Protein AF-A0A7J4CQW0-F1 (afdb_monomer_lite)

Radius of gyration: 23.42 Å; chains: 1; bounding box: 56×27×61 Å

Sequence (92 aa):
MATRAQILIPIAAAAFIVGIVGVLNIPSDAKLGSIEFPMGTIKLDDEILQVQIAETKELRARGLSWNFEELPYDQGVLFVFDKPGTQDMWMM

Secondary structure (DSSP, 8-state):
---HHHHHHHHHHHHHHHHHHHHHT--GGG-----PPPEEEEE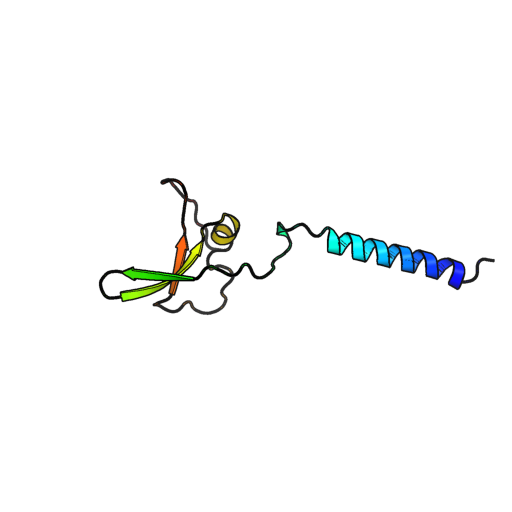ETTEEEEEEEE-SHHHHHHTTTT--SPPPTTEEEEE--SS-S-------

Foldseek 3Di:
DDDPCNVVVVVVVVVVVCVVVCVVPPDPVNPPPPPPFDWDWDDDPPAIAIEREQEDPVSQVPACQPPPDDADPSYYYDYDDPDDDDDDDDDD

Structure (mmCIF, N/CA/C/O backbone):
data_AF-A0A7J4CQW0-F1
#
_entry.id   AF-A0A7J4CQW0-F1
#
loop_
_atom_site.group_PDB
_atom_site.id
_atom_site.type_symbol
_atom_site.label_atom_id
_atom_site.label_alt_id
_atom_site.label_comp_id
_atom_site.label_asym_id
_atom_site.label_entity_id
_atom_site.label_seq_id
_atom_site.pdbx_PDB_ins_code
_atom_site.Cartn_x
_atom_site.Cartn_y
_atom_site.Cartn_z
_atom_site.occupancy
_atom_site.B_iso_or_equiv
_atom_site.auth_seq_id
_atom_site.auth_comp_id
_atom_site.auth_asym_id
_atom_site.auth_atom_id
_atom_site.pdbx_PDB_model_num
ATOM 1 N N . MET A 1 1 ? 42.526 6.609 -42.949 1.00 70.31 1 MET A N 1
ATOM 2 C CA . MET A 1 1 ? 41.156 6.068 -42.815 1.00 70.31 1 MET A CA 1
ATOM 3 C C . MET A 1 1 ? 41.067 5.398 -41.460 1.00 70.31 1 MET A C 1
ATOM 5 O O . MET A 1 1 ? 41.892 4.535 -41.194 1.00 70.31 1 MET A O 1
ATOM 9 N N . ALA A 1 2 ? 40.157 5.834 -40.590 1.00 70.81 2 ALA A N 1
ATOM 10 C CA . ALA A 1 2 ? 39.954 5.170 -39.306 1.00 70.81 2 ALA A CA 1
ATOM 11 C C . ALA A 1 2 ? 39.394 3.761 -39.551 1.00 70.81 2 ALA A C 1
ATOM 13 O O . ALA A 1 2 ? 38.477 3.587 -40.359 1.00 70.81 2 ALA A O 1
ATOM 14 N N . THR A 1 3 ? 39.959 2.746 -38.904 1.00 86.50 3 THR A N 1
ATOM 15 C CA . THR A 1 3 ? 39.429 1.381 -38.992 1.00 86.50 3 THR A CA 1
ATOM 16 C C . THR A 1 3 ? 38.113 1.290 -38.226 1.00 86.50 3 THR A C 1
ATOM 18 O O . THR A 1 3 ? 37.913 1.974 -37.225 1.00 86.50 3 THR A O 1
ATOM 21 N N . ARG A 1 4 ? 37.196 0.416 -38.665 1.00 81.06 4 ARG A N 1
ATOM 22 C CA . ARG A 1 4 ? 35.870 0.249 -38.031 1.00 81.06 4 ARG A CA 1
ATOM 23 C C . ARG A 1 4 ? 35.976 0.014 -36.514 1.00 81.06 4 ARG A C 1
ATOM 25 O O . ARG A 1 4 ? 35.151 0.516 -35.764 1.00 81.06 4 ARG A O 1
ATOM 32 N N . ALA A 1 5 ? 37.031 -0.667 -36.060 1.00 82.25 5 ALA A N 1
ATOM 33 C CA . ALA A 1 5 ? 37.319 -0.894 -34.643 1.00 82.25 5 ALA A CA 1
ATOM 34 C C . ALA A 1 5 ? 37.639 0.396 -33.860 1.00 82.25 5 ALA A C 1
ATOM 36 O O . ALA A 1 5 ? 37.159 0.555 -32.742 1.00 82.25 5 ALA A O 1
ATOM 37 N N . GLN A 1 6 ? 38.378 1.343 -34.452 1.00 84.12 6 GLN A N 1
ATOM 38 C CA . GLN A 1 6 ? 38.705 2.630 -33.817 1.00 84.12 6 GLN A CA 1
ATOM 39 C C . GLN A 1 6 ? 37.467 3.505 -33.580 1.00 84.12 6 GLN A C 1
ATOM 41 O O . GLN A 1 6 ? 37.498 4.382 -32.725 1.00 84.12 6 GLN A O 1
ATOM 46 N N . ILE A 1 7 ? 36.380 3.256 -34.315 1.00 86.69 7 ILE A N 1
ATOM 47 C CA . ILE A 1 7 ? 35.110 3.977 -34.177 1.00 86.69 7 ILE A CA 1
ATOM 48 C C . ILE A 1 7 ? 34.145 3.211 -33.261 1.00 86.69 7 ILE A C 1
ATOM 50 O O . ILE A 1 7 ? 33.526 3.803 -32.384 1.00 86.69 7 ILE A O 1
ATOM 54 N N . LEU A 1 8 ? 34.022 1.890 -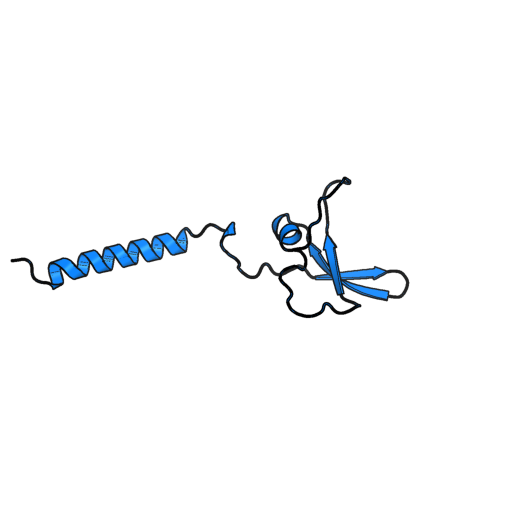33.428 1.00 91.19 8 LEU A N 1
ATOM 55 C CA . LEU A 1 8 ? 33.025 1.092 -32.705 1.00 91.19 8 LEU A CA 1
ATOM 56 C C . LEU A 1 8 ? 33.352 0.905 -31.217 1.00 91.19 8 LEU A C 1
ATOM 58 O O . LEU A 1 8 ? 32.439 0.941 -30.397 1.00 91.19 8 LEU A O 1
ATOM 62 N N . ILE A 1 9 ? 34.629 0.739 -30.858 1.00 91.56 9 ILE A N 1
ATOM 63 C CA . ILE A 1 9 ? 35.052 0.531 -29.462 1.00 91.56 9 ILE A CA 1
ATOM 64 C C . ILE A 1 9 ? 34.667 1.714 -28.552 1.00 91.56 9 ILE A C 1
ATOM 66 O O . ILE A 1 9 ? 34.011 1.474 -27.538 1.00 91.56 9 ILE A O 1
ATOM 70 N N . PRO A 1 10 ? 35.003 2.981 -28.874 1.00 91.31 10 PRO A N 1
ATOM 71 C CA . PRO A 1 10 ? 34.642 4.103 -28.008 1.00 91.31 10 PRO A CA 1
ATOM 72 C C . PRO A 1 10 ? 33.127 4.333 -27.930 1.00 91.31 10 PRO A C 1
ATOM 74 O O . PRO A 1 10 ? 32.630 4.694 -26.866 1.00 91.31 10 PRO A O 1
ATOM 77 N N . ILE A 1 11 ? 32.378 4.071 -29.008 1.00 93.06 11 ILE A N 1
ATOM 78 C CA . ILE A 1 11 ? 30.909 4.175 -29.002 1.00 93.06 11 ILE A CA 1
ATOM 79 C C . ILE A 1 11 ? 30.299 3.121 -28.074 1.00 93.06 11 ILE A C 1
ATOM 81 O O . ILE A 1 11 ? 29.447 3.449 -27.250 1.00 93.06 11 ILE A O 1
ATOM 85 N N . ALA A 1 12 ? 30.753 1.869 -28.170 1.00 93.50 12 ALA A N 1
ATOM 86 C CA . ALA A 1 12 ? 30.284 0.793 -27.303 1.00 93.50 12 ALA A CA 1
ATOM 87 C C . ALA A 1 12 ? 30.621 1.069 -25.829 1.00 93.50 12 ALA A C 1
ATOM 89 O O . ALA A 1 12 ? 29.765 0.896 -24.963 1.00 93.50 12 ALA A O 1
ATOM 90 N N . ALA A 1 13 ? 31.832 1.562 -25.547 1.00 94.75 13 ALA A N 1
ATOM 91 C CA . ALA A 1 13 ? 32.237 1.945 -24.197 1.00 94.75 13 ALA A CA 1
ATOM 92 C C . ALA A 1 13 ? 31.370 3.086 -23.640 1.00 94.75 13 ALA A C 1
ATOM 94 O O . ALA A 1 13 ? 30.882 2.992 -22.515 1.00 94.75 13 ALA A O 1
ATOM 95 N N . ALA A 1 14 ? 31.118 4.131 -24.434 1.00 94.38 14 ALA A N 1
ATOM 96 C CA . ALA A 1 14 ? 30.256 5.239 -24.032 1.00 94.38 14 ALA A CA 1
ATOM 97 C C . ALA A 1 14 ? 28.816 4.776 -23.761 1.00 94.38 14 ALA A C 1
ATOM 99 O O . ALA A 1 14 ? 28.252 5.114 -22.722 1.00 94.38 14 ALA A O 1
ATOM 100 N N . ALA A 1 15 ? 28.240 3.955 -24.645 1.00 94.56 15 ALA A N 1
ATOM 101 C CA . ALA A 1 15 ? 26.897 3.406 -24.464 1.00 94.56 15 ALA A CA 1
ATOM 102 C C . ALA A 1 15 ? 26.793 2.542 -23.196 1.00 94.56 15 ALA A C 1
ATOM 104 O O . ALA A 1 15 ? 25.824 2.656 -22.447 1.00 94.56 15 ALA A O 1
ATOM 105 N N . PHE A 1 16 ? 27.810 1.723 -22.920 1.00 95.69 16 PHE A N 1
ATOM 106 C CA . PHE A 1 16 ? 27.865 0.891 -21.721 1.00 95.69 16 PHE A CA 1
ATOM 107 C C . PHE A 1 16 ? 27.933 1.729 -20.437 1.00 95.69 16 PHE A C 1
ATOM 109 O O . PHE A 1 16 ? 27.180 1.478 -19.497 1.00 95.69 16 PHE A O 1
ATOM 116 N N . ILE A 1 17 ? 28.778 2.765 -20.413 1.00 95.31 17 ILE A N 1
ATOM 117 C CA . ILE A 1 17 ? 28.894 3.683 -19.270 1.00 95.31 17 ILE A CA 1
ATOM 118 C C . ILE A 1 17 ? 27.568 4.409 -19.032 1.00 95.31 17 ILE A C 1
ATOM 120 O O . ILE A 1 17 ? 27.085 4.432 -17.902 1.00 95.31 17 ILE A O 1
ATOM 124 N N . VAL A 1 18 ? 26.949 4.956 -20.083 1.00 93.38 18 VAL A N 1
ATOM 125 C CA . VAL A 1 18 ? 25.646 5.633 -19.979 1.00 93.38 18 VAL A CA 1
ATOM 126 C C . VAL A 1 18 ? 24.569 4.674 -19.469 1.00 93.38 18 VAL A C 1
ATOM 128 O O . VAL A 1 18 ? 23.788 5.054 -18.599 1.00 93.38 18 VAL A O 1
ATOM 131 N N . GLY A 1 19 ? 24.562 3.424 -19.938 1.00 91.38 19 GLY A N 1
ATOM 132 C CA . GLY A 1 19 ? 23.652 2.390 -19.446 1.00 91.38 19 GLY A CA 1
ATOM 133 C C . GLY A 1 19 ? 23.822 2.110 -17.950 1.00 91.38 19 GLY A C 1
ATOM 134 O O . GLY A 1 19 ? 22.841 2.132 -17.209 1.00 91.38 19 GLY A O 1
ATOM 135 N N . ILE A 1 20 ? 25.060 1.916 -17.483 1.00 93.31 20 ILE A N 1
ATOM 136 C CA . ILE A 1 20 ? 25.348 1.679 -16.057 1.00 93.31 20 ILE A CA 1
ATOM 137 C C . ILE A 1 20 ? 24.957 2.888 -15.208 1.00 93.31 20 ILE A C 1
ATOM 139 O O . ILE A 1 20 ? 24.275 2.732 -14.197 1.00 93.31 20 ILE A O 1
ATOM 143 N N . VAL A 1 21 ? 25.361 4.094 -15.612 1.00 92.25 21 VAL A N 1
ATOM 144 C CA . VAL A 1 21 ? 25.036 5.329 -14.884 1.00 92.25 21 VAL A CA 1
ATOM 145 C C . VAL A 1 21 ? 23.522 5.527 -14.819 1.00 92.25 21 VAL A C 1
ATOM 147 O O . VAL A 1 21 ? 23.011 5.882 -13.759 1.00 92.25 21 VAL A O 1
ATOM 150 N N . GLY A 1 22 ? 22.802 5.240 -15.905 1.00 86.44 22 GLY A N 1
ATOM 151 C CA . GLY A 1 22 ? 21.342 5.271 -15.938 1.00 86.44 22 GLY A CA 1
ATOM 152 C C . GLY A 1 22 ? 20.713 4.330 -14.911 1.00 86.44 22 GLY A C 1
ATOM 153 O O . GLY A 1 22 ? 19.874 4.771 -14.134 1.00 86.44 22 GLY A O 1
ATOM 154 N N . VAL A 1 23 ? 21.161 3.071 -14.847 1.00 83.75 23 VAL A N 1
ATOM 155 C CA . VAL A 1 23 ? 20.650 2.077 -13.881 1.00 83.75 23 VAL A CA 1
ATOM 156 C C . VAL A 1 23 ? 20.967 2.463 -12.432 1.00 83.75 23 VAL A C 1
ATOM 158 O O . VAL A 1 23 ? 20.109 2.336 -11.559 1.00 83.75 23 VAL A O 1
ATOM 161 N N . LEU A 1 24 ? 22.175 2.966 -12.162 1.00 83.69 24 LEU A N 1
ATOM 162 C CA . LEU A 1 24 ? 22.579 3.383 -10.814 1.00 83.69 24 LEU A CA 1
ATOM 163 C C . LEU A 1 24 ? 21.814 4.617 -10.313 1.00 83.69 24 LEU A C 1
ATOM 165 O O . LEU A 1 24 ? 21.635 4.763 -9.107 1.00 83.69 24 LEU A O 1
ATOM 169 N N . ASN A 1 25 ? 21.349 5.480 -11.220 1.00 82.50 25 ASN A N 1
ATOM 170 C CA . ASN A 1 25 ? 20.618 6.708 -10.895 1.00 82.50 25 ASN A CA 1
ATOM 171 C C . ASN A 1 25 ? 19.096 6.578 -11.055 1.00 82.50 25 ASN A C 1
ATOM 173 O O . ASN A 1 25 ? 18.403 7.595 -11.061 1.00 82.50 25 ASN A O 1
ATOM 177 N N . ILE A 1 26 ? 18.553 5.359 -11.173 1.00 77.38 26 ILE A N 1
ATOM 178 C CA . ILE A 1 26 ? 17.097 5.166 -11.161 1.00 77.38 26 ILE A CA 1
ATOM 179 C C . ILE A 1 26 ? 16.560 5.694 -9.819 1.00 77.38 26 ILE A C 1
ATOM 181 O O . ILE A 1 26 ? 16.952 5.165 -8.769 1.00 77.38 26 ILE A O 1
ATOM 185 N N . PRO A 1 27 ? 15.680 6.717 -9.831 1.00 65.12 27 PRO A N 1
ATOM 186 C CA . PRO A 1 27 ? 15.136 7.291 -8.611 1.00 65.12 27 PRO A CA 1
ATOM 187 C C . PRO A 1 27 ? 14.395 6.216 -7.819 1.00 65.12 27 PRO A C 1
ATOM 189 O O . PRO A 1 27 ? 13.725 5.357 -8.392 1.00 65.12 27 PRO A O 1
ATOM 192 N N . SER A 1 28 ? 14.521 6.258 -6.494 1.00 59.94 28 SER A N 1
ATOM 193 C CA . SER A 1 28 ? 13.917 5.279 -5.583 1.00 59.94 28 SER A CA 1
ATOM 194 C C . SER A 1 28 ? 12.405 5.136 -5.782 1.00 59.94 28 SER A C 1
ATOM 196 O O . SER A 1 28 ? 11.894 4.032 -5.661 1.00 59.94 28 SER A O 1
ATOM 198 N N . ASP A 1 29 ? 11.720 6.207 -6.193 1.00 56.72 29 ASP A N 1
ATOM 199 C CA . ASP A 1 29 ? 10.286 6.199 -6.521 1.00 56.72 29 ASP A CA 1
ATOM 200 C C . ASP A 1 29 ? 9.949 5.354 -7.763 1.00 56.72 29 ASP A C 1
ATOM 202 O O . ASP A 1 29 ? 8.859 4.798 -7.863 1.00 56.72 29 ASP A O 1
ATOM 206 N N . ALA A 1 30 ? 10.883 5.227 -8.714 1.00 55.94 30 ALA A N 1
ATOM 207 C CA . ALA A 1 30 ? 10.727 4.384 -9.902 1.00 55.94 30 ALA A CA 1
ATOM 208 C C . ALA A 1 30 ? 11.103 2.919 -9.639 1.00 55.94 30 ALA A C 1
ATOM 210 O O . ALA A 1 30 ? 10.839 2.047 -10.473 1.00 55.94 30 ALA A O 1
ATOM 211 N N . LYS A 1 31 ? 11.696 2.615 -8.476 1.00 54.72 31 LYS A N 1
ATOM 212 C CA . LYS A 1 31 ? 11.829 1.238 -8.014 1.00 54.72 31 LYS A CA 1
ATOM 213 C C . LYS A 1 31 ? 10.451 0.797 -7.531 1.00 54.72 31 LYS A C 1
ATOM 215 O O . LYS A 1 31 ? 10.162 0.806 -6.341 1.00 54.72 31 LYS A O 1
ATOM 220 N N . LEU A 1 32 ? 9.641 0.288 -8.460 1.00 53.47 32 LEU A N 1
ATOM 221 C CA . LEU A 1 32 ? 8.500 -0.604 -8.196 1.00 53.47 32 LEU A CA 1
ATOM 222 C C . LEU A 1 32 ? 8.949 -1.927 -7.528 1.00 53.47 32 LEU A C 1
ATOM 224 O O . LEU A 1 32 ? 8.316 -2.965 -7.688 1.00 53.47 32 LEU A O 1
ATOM 228 N N . GLY A 1 33 ? 10.077 -1.918 -6.814 1.00 50.69 33 GLY A N 1
ATOM 229 C CA . GLY A 1 33 ? 10.543 -3.032 -6.022 1.00 50.69 33 GLY A CA 1
ATOM 230 C C . GLY A 1 33 ? 9.510 -3.293 -4.945 1.00 50.69 33 GLY A C 1
ATOM 231 O O . GLY A 1 33 ? 9.048 -2.363 -4.285 1.00 50.69 33 GLY A O 1
ATOM 232 N N . SER A 1 34 ? 9.104 -4.553 -4.862 1.00 55.12 34 SER A N 1
ATOM 233 C CA . SER A 1 34 ? 8.529 -5.247 -3.712 1.00 55.12 34 SER A CA 1
ATOM 234 C C . SER A 1 34 ? 8.684 -4.502 -2.378 1.00 55.12 34 SER A C 1
ATOM 236 O O . SER A 1 34 ? 9.539 -4.837 -1.563 1.00 55.12 34 SER A O 1
ATOM 238 N N . ILE A 1 35 ? 7.878 -3.463 -2.147 1.00 60.56 35 ILE A N 1
ATOM 239 C CA . ILE A 1 35 ? 7.677 -2.960 -0.792 1.00 60.56 35 ILE A CA 1
ATOM 240 C C . ILE A 1 35 ? 6.949 -4.100 -0.091 1.00 60.56 35 ILE A C 1
ATOM 242 O O . ILE A 1 35 ? 5.787 -4.365 -0.410 1.00 60.56 35 ILE A O 1
ATOM 246 N N . GLU A 1 36 ? 7.674 -4.835 0.748 1.00 68.88 36 GLU A N 1
ATOM 247 C CA . GLU A 1 36 ? 7.086 -5.830 1.632 1.00 68.88 36 GLU A CA 1
ATOM 248 C C . GLU A 1 36 ? 6.079 -5.098 2.510 1.00 68.88 36 GLU A C 1
ATOM 250 O O . GLU A 1 36 ? 6.434 -4.165 3.233 1.00 68.88 36 GLU A O 1
ATOM 255 N N . PHE A 1 37 ? 4.807 -5.471 2.390 1.00 77.44 37 PHE A N 1
ATOM 256 C CA . PHE A 1 37 ? 3.788 -4.943 3.279 1.00 77.44 37 PHE A CA 1
ATOM 257 C C . PHE A 1 37 ? 3.990 -5.570 4.657 1.00 77.44 37 PHE A C 1
ATOM 259 O O . PHE A 1 37 ? 3.938 -6.798 4.772 1.00 77.44 37 PHE A O 1
ATOM 266 N N . PRO A 1 38 ? 4.200 -4.763 5.710 1.00 86.56 38 PRO A N 1
ATOM 267 C CA . PRO A 1 38 ? 4.230 -5.287 7.063 1.00 86.56 38 PRO A CA 1
ATOM 268 C C . PRO A 1 38 ? 2.885 -5.949 7.370 1.00 86.56 38 PRO A C 1
ATOM 270 O O . PRO A 1 38 ? 1.837 -5.318 7.228 1.00 86.56 38 PRO A O 1
ATOM 273 N N . MET A 1 39 ? 2.910 -7.215 7.778 1.00 89.25 39 MET A N 1
ATOM 274 C CA . MET A 1 39 ? 1.709 -7.948 8.173 1.00 89.25 39 MET A CA 1
ATOM 275 C C . MET A 1 39 ? 1.499 -7.843 9.679 1.00 89.25 39 MET A C 1
ATOM 277 O O . MET A 1 39 ? 2.436 -7.978 10.467 1.00 89.25 39 MET A O 1
ATOM 281 N N . GLY A 1 40 ? 0.253 -7.631 10.073 1.00 91.44 40 GLY A N 1
ATOM 282 C CA . GLY A 1 40 ? -0.199 -7.616 11.453 1.00 91.44 40 GLY A CA 1
ATOM 283 C C . GLY A 1 40 ? -1.437 -8.479 11.643 1.00 91.44 40 GLY A C 1
ATOM 284 O O . GLY A 1 40 ? -2.044 -8.974 10.693 1.00 91.44 40 GLY A O 1
ATOM 285 N N . THR A 1 41 ? -1.830 -8.629 12.900 1.00 93.94 41 THR A N 1
ATOM 286 C CA . THR A 1 41 ? -3.046 -9.342 13.283 1.00 93.94 41 THR A CA 1
ATOM 287 C C . THR A 1 41 ? -3.880 -8.427 14.156 1.00 93.94 41 THR A C 1
ATOM 289 O O . THR A 1 41 ? -3.373 -7.874 15.134 1.00 93.94 41 THR A O 1
ATOM 292 N N . ILE A 1 42 ? -5.152 -8.264 13.806 1.00 93.44 42 ILE A N 1
ATOM 293 C CA . ILE A 1 42 ? -6.119 -7.524 14.617 1.00 93.44 42 ILE A CA 1
ATOM 294 C C . ILE A 1 42 ? -7.235 -8.465 15.050 1.00 93.44 42 ILE A C 1
ATOM 296 O O . ILE A 1 42 ? -7.606 -9.382 14.321 1.00 93.44 42 ILE A O 1
ATOM 300 N N . LYS A 1 43 ? -7.759 -8.236 16.251 1.00 93.38 43 LYS A N 1
ATOM 301 C CA . LYS A 1 43 ? -8.926 -8.944 16.766 1.00 93.38 43 LYS A CA 1
ATOM 302 C C . LYS A 1 43 ? -10.117 -7.994 16.736 1.00 93.38 43 LYS A C 1
ATOM 304 O O . LYS A 1 43 ? -10.042 -6.919 17.334 1.00 93.38 43 L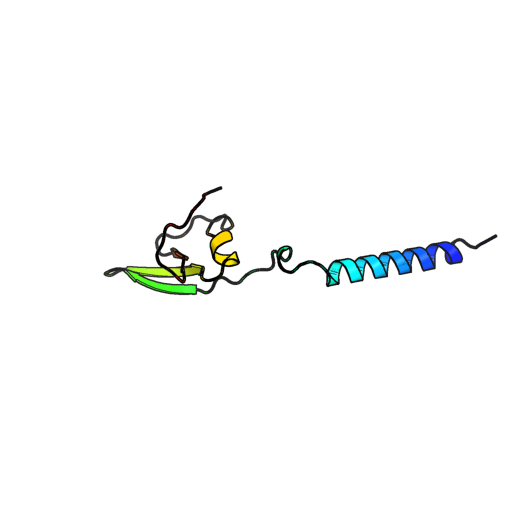YS A O 1
ATOM 309 N N . LEU A 1 44 ? -11.178 -8.391 16.045 1.00 89.50 44 LEU A N 1
ATOM 310 C CA . LEU A 1 44 ? -12.440 -7.665 15.978 1.00 89.50 44 LEU A CA 1
ATOM 311 C C . LEU A 1 44 ? -13.518 -8.568 16.584 1.00 89.50 44 LEU A C 1
ATOM 313 O O . LEU A 1 44 ? -13.866 -9.587 16.000 1.00 89.50 44 LEU A O 1
ATOM 317 N N . ASP A 1 45 ? -13.992 -8.230 17.783 1.00 90.81 45 ASP A N 1
ATOM 318 C CA . ASP A 1 45 ? -14.875 -9.090 18.583 1.00 90.81 45 ASP A CA 1
ATOM 319 C C . ASP A 1 45 ? -14.305 -10.509 18.760 1.00 90.81 45 ASP A C 1
ATOM 321 O O . ASP A 1 45 ? -13.284 -10.668 19.434 1.00 90.81 45 ASP A O 1
ATOM 325 N N . ASP A 1 46 ? -14.925 -11.526 18.158 1.00 92.31 46 ASP A N 1
ATOM 326 C CA . ASP A 1 46 ? -14.479 -12.924 18.202 1.00 92.31 46 ASP A CA 1
ATOM 327 C C . ASP A 1 46 ? -13.694 -13.362 16.947 1.00 92.31 46 ASP A C 1
ATOM 329 O O . ASP A 1 46 ? -13.191 -14.484 16.901 1.00 92.31 46 ASP A O 1
ATOM 333 N N . GLU A 1 47 ? -13.514 -12.470 15.969 1.00 90.25 47 GLU A N 1
ATOM 334 C CA . GLU A 1 47 ? -12.819 -12.735 14.705 1.00 90.25 47 GLU A CA 1
ATOM 335 C C . GLU A 1 47 ? -11.366 -12.234 14.733 1.00 90.25 47 GLU A C 1
ATOM 337 O O . GLU A 1 47 ? -11.042 -11.184 15.303 1.00 90.25 47 GLU A O 1
ATOM 342 N N . ILE A 1 48 ? -10.467 -12.983 14.089 1.00 93.25 48 ILE A N 1
ATOM 343 C CA . ILE A 1 48 ? -9.054 -12.621 13.924 1.00 93.25 48 ILE A CA 1
ATOM 344 C C . ILE A 1 48 ? -8.807 -12.322 12.450 1.00 93.25 48 ILE A C 1
ATOM 346 O O . ILE A 1 48 ? -9.017 -13.185 11.604 1.00 93.25 48 ILE A O 1
ATOM 350 N N . LEU A 1 49 ? -8.312 -11.122 12.158 1.00 92.69 49 LEU A N 1
ATOM 351 C CA . LEU A 1 49 ? -8.018 -10.679 10.799 1.00 92.69 49 LEU A CA 1
ATOM 352 C C . LEU A 1 49 ? -6.515 -10.483 10.613 1.00 92.69 49 LEU A C 1
ATOM 354 O O . LEU A 1 49 ? -5.833 -9.908 11.471 1.00 92.69 49 LEU A O 1
ATOM 358 N N . GLN A 1 50 ? -6.006 -10.915 9.466 1.00 92.06 50 GLN A N 1
ATOM 359 C CA . GLN A 1 50 ? -4.652 -10.614 9.015 1.00 92.06 50 GLN A CA 1
ATOM 360 C C . GLN A 1 50 ? -4.661 -9.336 8.181 1.00 92.06 50 GLN A C 1
ATOM 362 O O . GLN A 1 50 ? -5.347 -9.239 7.168 1.00 92.06 50 GLN A O 1
ATOM 367 N N . VAL A 1 51 ? -3.889 -8.335 8.589 1.00 92.25 51 VAL A N 1
ATOM 368 C CA . VAL A 1 51 ? -3.911 -7.025 7.933 1.00 92.25 51 VAL A CA 1
ATOM 369 C C . VAL A 1 51 ? -2.539 -6.609 7.446 1.00 92.25 51 VAL A C 1
ATOM 371 O O . VAL A 1 51 ? -1.543 -6.734 8.151 1.00 92.25 51 VAL A O 1
ATOM 374 N N . GLN A 1 52 ? -2.503 -6.057 6.243 1.00 90.62 52 GLN A N 1
ATOM 375 C CA . GLN A 1 52 ? -1.358 -5.333 5.709 1.00 90.62 52 GLN A CA 1
ATOM 376 C C . GLN A 1 52 ? -1.354 -3.919 6.302 1.00 90.62 52 GLN A C 1
ATOM 378 O O . GLN A 1 52 ? -2.333 -3.186 6.160 1.00 90.62 52 GLN A O 1
ATOM 383 N N . ILE A 1 53 ? -0.281 -3.515 6.974 1.00 92.12 53 ILE A N 1
ATOM 384 C CA . ILE A 1 53 ? -0.187 -2.217 7.650 1.00 92.12 53 ILE A CA 1
ATOM 385 C C . ILE A 1 53 ? 0.379 -1.180 6.678 1.00 92.12 53 ILE A C 1
ATOM 387 O O . ILE A 1 53 ? 1.537 -1.251 6.269 1.00 92.12 53 ILE A O 1
ATOM 391 N N . ALA A 1 54 ? -0.432 -0.183 6.333 1.00 92.12 54 ALA A N 1
ATOM 392 C CA . ALA A 1 54 ? -0.052 0.923 5.466 1.00 92.12 54 ALA A CA 1
ATOM 393 C C . ALA A 1 54 ? 0.277 2.179 6.291 1.00 92.12 54 ALA A C 1
ATOM 395 O O . ALA A 1 54 ? -0.550 3.079 6.443 1.00 92.12 54 ALA A O 1
ATOM 396 N N . GLU A 1 55 ? 1.492 2.223 6.841 1.00 90.75 55 GLU A N 1
ATOM 397 C CA . GLU A 1 55 ? 1.964 3.316 7.709 1.00 90.75 55 GLU A CA 1
ATOM 398 C C . GLU A 1 55 ? 2.693 4.431 6.944 1.00 90.75 55 GLU A C 1
ATOM 400 O O . GLU A 1 55 ? 2.562 5.612 7.273 1.00 90.75 55 GLU A O 1
ATOM 405 N N . THR A 1 56 ? 3.429 4.094 5.882 1.00 89.50 56 THR A N 1
ATOM 406 C CA . THR A 1 56 ? 4.143 5.096 5.077 1.00 89.50 56 THR A CA 1
ATOM 407 C C . THR A 1 56 ? 3.266 5.655 3.959 1.00 89.50 56 THR A C 1
ATOM 409 O O . THR A 1 56 ? 2.261 5.058 3.559 1.00 89.50 56 THR A O 1
ATOM 412 N N . LYS A 1 57 ? 3.641 6.819 3.415 1.00 88.00 57 LYS A N 1
ATOM 413 C CA . LYS A 1 57 ? 2.902 7.449 2.310 1.00 88.00 57 LYS A CA 1
ATOM 414 C C . LYS A 1 57 ? 2.836 6.531 1.085 1.00 88.00 57 LYS A C 1
ATOM 416 O O . LYS A 1 57 ? 1.803 6.477 0.423 1.00 88.00 57 LYS A O 1
ATOM 421 N N . GLU A 1 58 ? 3.908 5.799 0.819 1.00 85.94 58 GLU A N 1
ATOM 422 C CA . GLU A 1 58 ? 4.047 4.882 -0.310 1.00 85.94 58 GLU A CA 1
ATOM 423 C C . GLU A 1 58 ? 3.124 3.666 -0.148 1.00 85.94 58 GLU A C 1
ATOM 425 O O . GLU A 1 58 ? 2.406 3.315 -1.084 1.00 85.94 58 GLU A O 1
ATOM 430 N N . LEU A 1 59 ? 3.075 3.070 1.051 1.00 87.06 59 LEU A N 1
ATOM 431 C CA . LEU A 1 59 ? 2.181 1.947 1.357 1.00 87.06 59 LEU A CA 1
ATOM 432 C C . LEU A 1 59 ? 0.704 2.360 1.280 1.00 87.06 59 LEU A C 1
ATOM 434 O O . LEU A 1 59 ? -0.111 1.641 0.701 1.00 87.06 59 LEU A O 1
ATOM 438 N N . ARG A 1 60 ? 0.363 3.550 1.795 1.00 89.06 60 ARG A N 1
ATOM 439 C CA . ARG A 1 60 ? -1.000 4.100 1.696 1.00 89.06 60 ARG A CA 1
ATOM 440 C C . ARG A 1 60 ? -1.408 4.383 0.250 1.00 89.06 60 ARG A C 1
ATOM 442 O O . ARG A 1 60 ? -2.531 4.076 -0.128 1.00 89.06 60 ARG A O 1
ATOM 449 N N . ALA A 1 61 ? -0.509 4.940 -0.563 1.00 85.94 61 ALA A N 1
ATOM 450 C CA . ALA A 1 61 ? -0.787 5.214 -1.974 1.00 85.94 61 ALA A CA 1
ATOM 451 C C . ALA A 1 61 ? -0.942 3.930 -2.805 1.00 85.94 61 ALA A C 1
ATOM 453 O O . ALA A 1 61 ? -1.708 3.913 -3.768 1.00 85.94 61 ALA A O 1
ATOM 454 N N . ARG A 1 62 ? -0.229 2.859 -2.434 1.00 83.19 62 ARG A N 1
ATOM 455 C CA . ARG A 1 62 ? -0.337 1.550 -3.086 1.00 83.19 62 ARG A CA 1
ATOM 456 C C . ARG A 1 62 ? -1.682 0.873 -2.799 1.00 83.19 62 ARG A C 1
ATOM 458 O O . ARG A 1 62 ? -2.270 0.319 -3.726 1.00 83.19 62 ARG A O 1
ATOM 465 N N . GLY A 1 63 ? -2.162 0.944 -1.554 1.00 84.25 63 GLY A N 1
ATOM 466 C CA . GLY A 1 63 ? -3.455 0.388 -1.143 1.00 84.25 63 GLY A CA 1
ATOM 467 C C . GLY A 1 63 ? -3.629 -1.084 -1.538 1.00 84.25 63 GLY A C 1
ATOM 468 O O . GLY A 1 63 ? -2.678 -1.861 -1.486 1.00 84.25 63 GLY A O 1
ATOM 469 N N . LEU A 1 64 ? -4.845 -1.452 -1.956 1.00 82.38 64 LEU A N 1
ATOM 470 C CA . LEU A 1 64 ? -5.171 -2.783 -2.494 1.00 82.38 64 LEU A CA 1
ATOM 471 C C . LEU A 1 64 ? -5.057 -2.875 -4.022 1.00 82.38 64 LEU A C 1
ATOM 473 O O . LEU A 1 64 ? -5.191 -3.962 -4.573 1.00 82.38 64 LEU A O 1
ATOM 477 N N . SER A 1 65 ? -4.780 -1.767 -4.715 1.00 73.00 65 SER A N 1
ATOM 478 C CA . SER A 1 65 ? -4.902 -1.656 -6.178 1.00 73.00 65 SER A CA 1
ATOM 479 C C . SER A 1 65 ? -3.958 -2.559 -6.983 1.00 73.00 65 SER A C 1
ATOM 481 O O . SER A 1 65 ? -4.089 -2.643 -8.198 1.00 73.00 65 SER A O 1
ATOM 483 N N . TRP A 1 66 ? -2.990 -3.206 -6.328 1.00 62.88 66 TRP A N 1
ATOM 484 C CA . TRP A 1 66 ? -1.973 -4.054 -6.959 1.00 62.88 66 TRP A CA 1
ATOM 485 C C . TRP A 1 66 ? -2.103 -5.543 -6.607 1.00 62.88 66 TRP A C 1
ATOM 487 O O . TRP A 1 66 ? -1.302 -6.344 -7.088 1.00 62.88 66 TRP A O 1
ATOM 497 N N . ASN A 1 67 ? -3.105 -5.921 -5.805 1.00 63.19 67 ASN A N 1
ATOM 498 C CA . ASN A 1 67 ? -3.466 -7.319 -5.580 1.00 63.19 67 ASN A CA 1
ATOM 499 C C . ASN A 1 67 ? -4.542 -7.707 -6.604 1.00 63.19 67 ASN A C 1
ATOM 501 O O . ASN A 1 67 ? -5.679 -7.258 -6.521 1.00 63.19 67 ASN A O 1
ATOM 505 N N . PHE A 1 68 ? -4.157 -8.507 -7.602 1.00 55.03 68 PHE A N 1
ATOM 506 C CA . PHE A 1 68 ? -5.045 -8.977 -8.678 1.00 55.03 68 PHE A CA 1
ATOM 507 C C . PHE A 1 68 ? -5.869 -10.220 -8.295 1.00 55.03 68 PHE A C 1
ATOM 509 O O . PHE A 1 68 ? -6.676 -10.687 -9.096 1.00 55.03 68 PHE A O 1
ATOM 516 N N . GLU A 1 69 ? -5.653 -10.762 -7.095 1.00 68.81 69 GLU A N 1
ATOM 517 C CA . GLU A 1 69 ? -6.432 -11.863 -6.528 1.00 68.8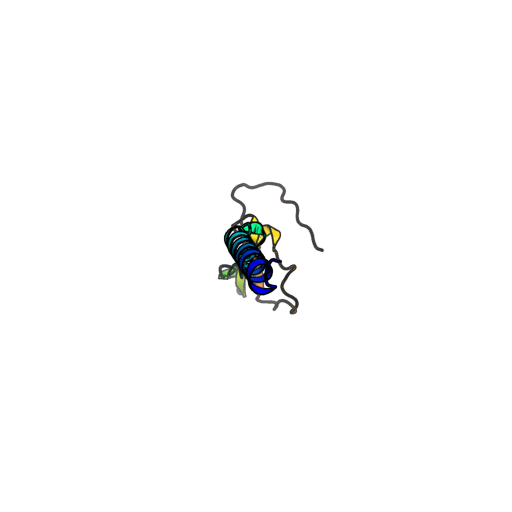1 69 GLU A CA 1
ATOM 518 C C . GLU A 1 69 ? -7.513 -11.322 -5.590 1.00 68.81 69 GLU A C 1
ATOM 520 O O . GLU A 1 69 ? -7.348 -10.286 -4.943 1.00 68.81 69 GLU A O 1
ATOM 525 N N . GLU A 1 70 ? -8.637 -12.032 -5.535 1.00 79.88 70 GLU A N 1
ATOM 526 C CA . GLU A 1 70 ? -9.738 -11.729 -4.628 1.00 79.88 70 GLU A CA 1
ATOM 527 C C . GLU A 1 70 ? -9.231 -11.787 -3.180 1.00 79.88 70 GLU A C 1
ATOM 529 O O . GLU A 1 70 ? -8.668 -12.794 -2.747 1.00 79.88 70 GLU A O 1
ATOM 534 N N . LEU A 1 71 ? -9.377 -10.682 -2.445 1.00 84.44 71 LEU A N 1
ATOM 535 C CA . LEU A 1 71 ? -8.888 -10.597 -1.073 1.00 84.44 71 LEU A CA 1
ATOM 536 C C . LEU A 1 71 ? -9.730 -11.522 -0.175 1.00 84.44 71 LEU A C 1
ATOM 538 O O . LEU A 1 71 ? -10.955 -11.375 -0.154 1.00 84.44 71 LEU A O 1
ATOM 542 N N . PRO A 1 72 ? -9.1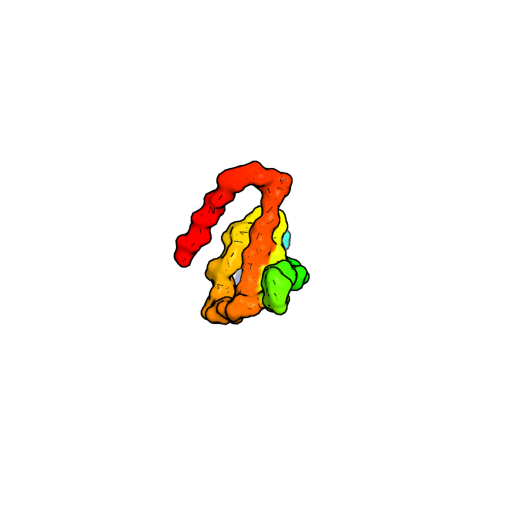11 -12.444 0.586 1.00 87.75 72 PRO A N 1
ATOM 543 C CA . PRO A 1 72 ? -9.837 -13.295 1.524 1.00 87.75 72 PRO A CA 1
ATOM 544 C C . PRO A 1 72 ? -10.615 -12.487 2.570 1.00 87.75 72 PRO A C 1
ATOM 546 O O . PRO A 1 72 ? -10.195 -11.404 2.972 1.00 87.75 72 PRO A O 1
ATOM 549 N N . TYR A 1 73 ? -11.733 -13.035 3.054 1.00 88.06 73 TYR A N 1
ATOM 550 C CA . TYR A 1 73 ? -12.599 -12.365 4.037 1.00 88.06 73 TYR A CA 1
ATOM 551 C C . TYR A 1 73 ? -11.920 -12.086 5.385 1.00 88.06 73 TYR A C 1
ATOM 553 O O . TYR A 1 73 ? -12.316 -11.161 6.089 1.00 88.06 73 TYR A O 1
ATOM 561 N N . ASP A 1 74 ? -10.907 -12.874 5.742 1.00 89.69 74 ASP A N 1
ATOM 562 C CA . ASP A 1 74 ? -10.101 -12.712 6.952 1.00 89.69 74 ASP A CA 1
ATOM 563 C C . ASP A 1 74 ? -8.887 -11.789 6.737 1.00 89.69 74 ASP A C 1
ATOM 565 O O . ASP A 1 74 ? -8.022 -11.687 7.613 1.00 89.69 74 ASP A O 1
ATOM 569 N N . GLN A 1 75 ? -8.804 -11.117 5.581 1.00 89.25 75 GLN A N 1
ATOM 570 C CA . GLN A 1 75 ? -7.689 -10.257 5.203 1.00 89.25 75 GLN A CA 1
ATOM 571 C C . GLN A 1 75 ? -8.109 -8.821 4.888 1.00 89.25 75 GLN A C 1
ATOM 573 O O . GLN A 1 75 ? -9.217 -8.538 4.440 1.00 89.25 75 GLN A O 1
ATOM 578 N N . GLY A 1 76 ? -7.192 -7.882 5.121 1.00 89.06 76 GLY A N 1
ATOM 579 C CA . GLY A 1 76 ? -7.454 -6.458 4.930 1.00 89.06 76 GLY A CA 1
ATOM 580 C C . GLY A 1 76 ? -6.196 -5.606 4.811 1.00 89.06 76 GLY A C 1
ATOM 581 O O . GLY A 1 76 ? -5.071 -6.087 4.949 1.00 89.06 76 GLY A O 1
ATOM 582 N N . VAL A 1 77 ? -6.397 -4.306 4.592 1.00 90.88 77 VAL A N 1
ATOM 583 C CA . VAL A 1 77 ? -5.355 -3.282 4.752 1.00 90.88 77 VAL A CA 1
ATOM 584 C C . VAL A 1 77 ? -5.760 -2.355 5.891 1.00 90.88 77 VAL A C 1
ATOM 586 O O . VAL A 1 77 ? -6.876 -1.835 5.908 1.00 90.88 77 VAL A O 1
ATOM 589 N N . LEU A 1 78 ? -4.841 -2.124 6.826 1.00 92.88 78 LEU A N 1
ATOM 590 C CA . LEU A 1 78 ? -4.979 -1.152 7.902 1.00 92.88 78 LEU A CA 1
ATOM 591 C C . LEU A 1 78 ? -4.195 0.114 7.544 1.00 92.88 78 LEU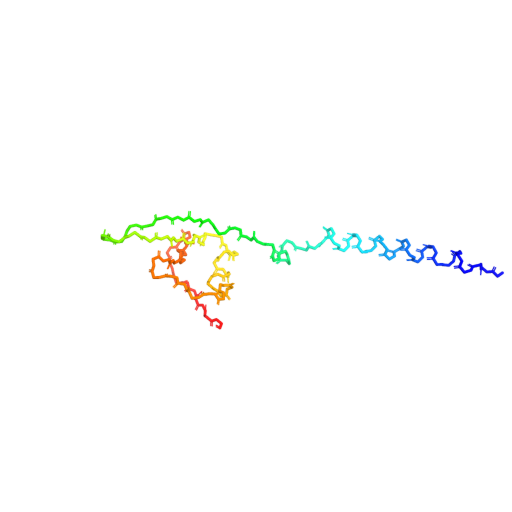 A C 1
ATOM 593 O O . LEU A 1 78 ? -2.965 0.124 7.574 1.00 92.88 78 LEU A O 1
ATOM 597 N N . PHE A 1 79 ? -4.907 1.193 7.223 1.00 92.88 79 PHE A N 1
ATOM 598 C CA . PHE A 1 79 ? -4.303 2.498 6.955 1.00 92.88 79 PHE A CA 1
ATOM 599 C C . PHE A 1 79 ? -4.041 3.238 8.270 1.00 92.88 79 PHE A C 1
ATOM 601 O O . PHE A 1 79 ? -4.978 3.547 9.007 1.00 92.88 79 PHE A O 1
ATOM 608 N N . VAL A 1 80 ? -2.773 3.541 8.556 1.00 93.19 80 VAL A N 1
ATOM 609 C CA . VAL A 1 80 ? -2.362 4.258 9.774 1.00 93.19 80 VAL A CA 1
ATOM 610 C C . VAL A 1 80 ? -2.001 5.693 9.405 1.00 93.19 80 VAL A C 1
ATOM 612 O O . VAL A 1 80 ? -1.270 5.919 8.441 1.00 93.19 80 VAL A O 1
ATOM 615 N N . PHE A 1 81 ? -2.515 6.667 10.156 1.00 93.44 81 PHE A N 1
ATOM 616 C CA . PHE A 1 81 ? -2.249 8.093 9.954 1.00 93.44 81 PHE A CA 1
ATOM 617 C C . PHE A 1 81 ? -1.806 8.734 11.268 1.00 93.44 81 PHE A C 1
ATOM 619 O O . PHE A 1 81 ? -2.415 8.497 12.308 1.00 93.44 81 PHE A O 1
ATOM 626 N N . ASP A 1 82 ? -0.795 9.602 11.208 1.00 91.44 82 ASP A N 1
ATOM 627 C CA . ASP A 1 82 ? -0.218 10.242 12.401 1.00 91.44 82 ASP A CA 1
ATOM 628 C C . ASP A 1 82 ? -1.193 11.177 13.123 1.00 91.44 82 ASP A C 1
ATOM 630 O O . ASP A 1 82 ? -1.039 11.469 14.310 1.00 91.44 82 ASP A O 1
ATOM 634 N N . LYS A 1 83 ? -2.172 11.720 12.390 1.00 91.75 83 LYS A N 1
ATOM 635 C CA . LYS A 1 83 ? -3.132 12.695 12.904 1.00 91.75 83 LYS A CA 1
ATOM 636 C C . LYS A 1 83 ? -4.547 12.333 12.472 1.00 91.75 83 LYS A C 1
ATOM 638 O O . LYS A 1 83 ? -4.748 11.978 11.308 1.00 91.75 83 LYS A O 1
ATOM 643 N N . PRO A 1 84 ? -5.538 12.492 13.364 1.00 93.25 84 PRO A N 1
ATOM 644 C CA . PRO A 1 84 ? -6.933 12.390 12.972 1.00 93.25 84 PRO A CA 1
ATOM 645 C C . PRO A 1 84 ? -7.274 13.508 11.980 1.00 93.25 84 PRO A C 1
ATOM 647 O O . PRO A 1 84 ? -6.828 14.647 12.128 1.00 93.25 84 PRO A O 1
ATOM 650 N N . GLY A 1 85 ? -8.072 13.184 10.968 1.00 92.50 85 GLY A N 1
ATOM 651 C CA . GLY A 1 85 ? -8.496 14.136 9.947 1.00 92.50 85 GLY A CA 1
ATOM 652 C C . GLY A 1 85 ? -9.115 13.442 8.742 1.00 92.50 85 GLY A C 1
ATOM 653 O O . GLY A 1 85 ? -9.111 12.215 8.657 1.00 92.50 85 GLY A O 1
ATOM 654 N N . THR A 1 86 ? -9.635 14.238 7.812 1.00 93.69 86 THR A N 1
ATOM 655 C CA . THR A 1 86 ? -10.151 13.740 6.535 1.00 93.69 86 THR A CA 1
ATOM 656 C C . THR A 1 86 ? -9.000 13.199 5.694 1.00 93.69 86 THR A C 1
ATOM 658 O O . THR A 1 86 ? -8.014 13.904 5.481 1.00 93.69 86 THR A O 1
ATOM 661 N N . GLN A 1 87 ? -9.129 11.954 5.239 1.00 89.69 87 GLN A N 1
ATOM 662 C CA . GLN A 1 87 ? -8.169 11.302 4.355 1.00 89.69 87 GLN A CA 1
ATOM 663 C C . GLN A 1 87 ? -8.869 10.979 3.042 1.00 89.69 87 GLN A C 1
ATOM 665 O O . GLN A 1 87 ? -9.903 10.309 3.040 1.00 89.69 87 GLN A O 1
ATOM 670 N N . ASP A 1 88 ? -8.307 11.458 1.939 1.00 87.56 88 ASP A N 1
ATOM 671 C CA . ASP A 1 88 ? -8.842 11.170 0.618 1.00 87.56 88 ASP A CA 1
ATOM 672 C C . ASP A 1 88 ? -8.455 9.743 0.225 1.00 87.56 88 ASP A C 1
ATOM 674 O O . ASP A 1 88 ? -7.276 9.386 0.164 1.00 87.56 88 ASP A O 1
ATOM 678 N N . MET A 1 89 ? -9.467 8.920 -0.034 1.00 86.69 89 MET A N 1
ATOM 679 C CA . MET A 1 89 ? -9.305 7.572 -0.562 1.00 86.69 89 MET A CA 1
ATOM 680 C C . MET A 1 89 ? -9.862 7.532 -1.978 1.00 86.69 89 MET A C 1
ATOM 682 O O . MET A 1 89 ? -10.917 8.093 -2.267 1.00 86.69 89 MET A O 1
ATOM 686 N N . TRP A 1 90 ? -9.153 6.838 -2.855 1.00 83.00 90 TRP A N 1
ATOM 687 C CA . TRP A 1 90 ? -9.568 6.605 -4.230 1.00 83.00 90 TRP A CA 1
ATOM 688 C C . TRP A 1 90 ? -9.500 5.113 -4.535 1.00 83.00 90 TRP A C 1
ATOM 690 O O . TRP A 1 90 ? -8.682 4.388 -3.967 1.00 83.00 90 TRP A O 1
ATOM 700 N N . MET A 1 91 ? -10.372 4.667 -5.428 1.00 79.25 91 MET A N 1
ATOM 701 C CA . MET A 1 91 ? -10.285 3.362 -6.069 1.00 79.25 91 MET A CA 1
ATOM 702 C C . MET A 1 91 ? -10.094 3.634 -7.559 1.00 79.25 91 MET A C 1
ATOM 704 O O . MET A 1 91 ? -10.805 4.476 -8.113 1.00 79.25 91 MET A O 1
ATOM 708 N N . MET A 1 92 ? -9.084 2.998 -8.157 1.00 60.25 92 MET A N 1
ATOM 709 C CA . MET A 1 92 ? -8.882 3.009 -9.609 1.00 60.25 92 MET A CA 1
ATOM 710 C C . MET A 1 92 ? -9.796 1.992 -10.282 1.00 60.25 92 MET A C 1
ATOM 712 O O . MET A 1 92 ? -10.052 0.943 -9.652 1.00 60.25 92 MET A O 1
#

pLDDT: mean 83.75, std 12.08, range [50.69, 95.69]